Protein AF-K1S2H1-F1 (afdb_monomer_lite)

Sequence (102 aa):
YACEPTVYFDVEYCDKVDTKMSAEDAETVKKMFEGKSAYFDSPSCGFSENASIRIGCNTYMPACDGDETVKHGFMYFSLSKSENNELRKIMKKYGADTRKAI

Structure (mmCIF, N/CA/C/O backbone):
data_AF-K1S2H1-F1
#
_entry.id   AF-K1S2H1-F1
#
loop_
_atom_site.group_PDB
_atom_site.id
_atom_site.type_symbol
_atom_site.label_atom_id
_atom_site.label_alt_id
_atom_site.label_comp_id
_atom_site.label_asym_id
_atom_site.label_entity_id
_atom_site.label_seq_id
_atom_site.pdbx_PDB_ins_code
_atom_site.Cartn_x
_atom_site.Cartn_y
_atom_site.Cartn_z
_atom_site.occupancy
_atom_site.B_iso_or_equiv
_atom_site.auth_seq_id
_atom_site.auth_comp_id
_atom_site.auth_asym_id
_atom_site.auth_atom_id
_atom_site.pdbx_PDB_model_num
ATOM 1 N N . TYR A 1 1 ? -15.763 -16.425 -8.201 1.00 39.25 1 TYR A N 1
ATOM 2 C CA . TYR A 1 1 ? -14.760 -16.073 -7.181 1.00 39.25 1 TYR A CA 1
ATOM 3 C C . TYR A 1 1 ? -14.846 -14.577 -6.952 1.00 39.25 1 TYR A C 1
ATOM 5 O O . TYR A 1 1 ? -14.522 -13.824 -7.859 1.00 39.25 1 TYR A O 1
ATOM 13 N N . ALA A 1 2 ? -15.404 -14.153 -5.818 1.00 34.19 2 ALA A N 1
ATOM 14 C CA . ALA A 1 2 ? -15.477 -12.739 -5.467 1.00 34.19 2 ALA A CA 1
ATOM 15 C C . ALA A 1 2 ? -14.073 -12.260 -5.069 1.00 34.19 2 ALA A C 1
ATOM 17 O O . ALA A 1 2 ? -13.440 -12.851 -4.198 1.00 34.19 2 ALA A O 1
ATOM 18 N N . CYS A 1 3 ? -13.568 -11.236 -5.754 1.00 41.03 3 CYS A N 1
ATOM 19 C CA . CYS A 1 3 ? -12.300 -10.581 -5.450 1.00 41.03 3 CYS A CA 1
ATOM 20 C C . CYS A 1 3 ? -12.466 -9.688 -4.212 1.00 41.03 3 CYS A C 1
ATOM 22 O O . CYS A 1 3 ? -12.578 -8.471 -4.336 1.00 41.03 3 CYS A O 1
ATOM 24 N N . GLU A 1 4 ? -12.528 -10.289 -3.024 1.00 40.94 4 GLU A N 1
ATOM 25 C CA . GLU A 1 4 ? -12.473 -9.529 -1.772 1.00 40.94 4 GLU A CA 1
ATOM 26 C C . GLU A 1 4 ? -11.083 -8.871 -1.625 1.00 40.94 4 GLU A C 1
ATOM 28 O O . GLU A 1 4 ? -10.066 -9.544 -1.833 1.00 40.94 4 GLU A O 1
ATOM 33 N N . PRO A 1 5 ? -10.996 -7.567 -1.290 1.00 42.59 5 PRO A N 1
ATOM 34 C CA . PRO A 1 5 ? -9.720 -6.916 -1.008 1.00 42.59 5 PRO A CA 1
ATOM 35 C C . PRO A 1 5 ? -9.096 -7.568 0.231 1.00 42.59 5 PRO A C 1
ATOM 37 O O . PRO A 1 5 ? -9.667 -7.542 1.319 1.00 42.59 5 PRO A O 1
ATOM 40 N N . THR A 1 6 ? -7.940 -8.199 0.050 1.00 45.25 6 THR A N 1
ATOM 41 C CA . THR A 1 6 ? -7.252 -8.976 1.087 1.00 45.25 6 THR A CA 1
ATOM 42 C C . THR A 1 6 ? -5.817 -8.492 1.141 1.00 45.25 6 THR A C 1
ATOM 44 O O . THR A 1 6 ? -5.141 -8.508 0.120 1.00 45.25 6 THR A O 1
ATOM 47 N N . VAL A 1 7 ? -5.354 -8.036 2.299 1.00 47.09 7 VAL A N 1
ATOM 48 C CA . VAL A 1 7 ? -3.996 -7.515 2.486 1.00 47.09 7 VAL A CA 1
ATOM 49 C C . VAL A 1 7 ? -3.110 -8.655 2.970 1.00 47.09 7 VAL A C 1
ATOM 51 O O . VAL A 1 7 ? -3.469 -9.321 3.934 1.00 47.09 7 VAL A O 1
ATOM 54 N N . TYR A 1 8 ? -1.980 -8.890 2.302 1.00 41.28 8 TYR A N 1
ATOM 55 C CA . TYR A 1 8 ? -1.041 -9.945 2.675 1.00 41.28 8 TYR A CA 1
ATOM 56 C C . TYR A 1 8 ? 0.285 -9.321 3.103 1.00 41.28 8 TYR A C 1
ATOM 58 O O . TYR A 1 8 ? 0.945 -8.651 2.309 1.00 41.28 8 TYR A O 1
ATOM 66 N N . PHE A 1 9 ? 0.677 -9.595 4.344 1.00 45.88 9 PHE A N 1
ATOM 67 C CA . PHE A 1 9 ? 1.997 -9.284 4.873 1.00 45.88 9 PHE A CA 1
ATOM 68 C C . PHE A 1 9 ? 2.651 -10.588 5.352 1.00 45.88 9 PHE A C 1
ATOM 70 O O . PHE A 1 9 ? 2.104 -11.282 6.207 1.00 45.88 9 PHE A O 1
ATOM 77 N N . ASP A 1 10 ? 3.804 -10.938 4.801 1.00 29.77 10 ASP A N 1
ATOM 78 C CA . ASP A 1 10 ? 4.775 -11.864 5.403 1.00 29.77 10 ASP A CA 1
ATOM 79 C C . ASP A 1 10 ? 6.004 -11.000 5.685 1.00 29.77 10 ASP A C 1
ATOM 81 O O . ASP A 1 10 ? 6.213 -10.093 4.933 1.00 29.77 10 ASP A O 1
ATOM 85 N N . VAL A 1 11 ? 6.796 -11.096 6.735 1.00 38.22 11 VAL A N 1
ATOM 86 C CA . VAL A 1 11 ? 8.085 -10.374 6.798 1.00 38.22 11 VAL A CA 1
ATOM 87 C C . VAL A 1 11 ? 8.912 -11.217 7.741 1.00 38.22 11 VAL A C 1
ATOM 89 O O . VAL A 1 11 ? 8.585 -11.312 8.922 1.00 38.22 11 VAL A O 1
ATOM 92 N N . GLU A 1 12 ? 9.992 -11.834 7.268 1.00 33.41 12 GLU A N 1
ATOM 93 C CA . GLU A 1 12 ? 11.022 -12.281 8.203 1.00 33.41 12 GLU A CA 1
ATOM 94 C C . GLU A 1 12 ? 11.554 -11.012 8.891 1.00 33.41 12 GLU A C 1
ATOM 96 O O . GLU A 1 12 ? 12.298 -10.258 8.272 1.00 33.41 12 GLU A O 1
ATOM 101 N N . TYR A 1 13 ? 11.074 -10.768 10.123 1.00 37.91 13 TYR A N 1
ATOM 102 C CA . TYR A 1 13 ? 11.166 -9.576 11.000 1.00 37.91 13 TYR A CA 1
ATOM 103 C C . TYR A 1 13 ? 9.937 -8.660 11.198 1.00 37.91 13 TYR A C 1
ATOM 105 O O . TYR A 1 13 ? 10.027 -7.691 11.954 1.00 37.91 13 TYR A O 1
ATOM 113 N N . CYS A 1 14 ? 8.757 -8.970 10.668 1.00 39.47 14 CYS A N 1
ATOM 114 C CA . CYS A 1 14 ? 7.507 -8.325 11.097 1.00 39.47 14 CYS A CA 1
ATOM 115 C C . CYS A 1 14 ? 6.365 -9.345 11.075 1.00 39.47 14 CYS A C 1
ATOM 117 O O . CYS A 1 14 ? 6.072 -9.952 10.049 1.00 39.47 14 CYS A O 1
ATOM 119 N N . ASP A 1 15 ? 5.753 -9.545 12.241 1.00 37.97 15 ASP A N 1
ATOM 120 C CA . ASP A 1 15 ? 4.690 -10.518 12.483 1.00 37.97 15 ASP A CA 1
ATOM 121 C C . ASP A 1 15 ? 3.596 -10.462 11.404 1.00 37.97 15 ASP A C 1
ATOM 123 O O . ASP A 1 15 ? 3.093 -9.389 11.068 1.00 37.97 15 ASP A O 1
ATOM 127 N N . LYS A 1 16 ? 3.213 -11.627 10.865 1.00 42.78 16 LYS A N 1
ATOM 128 C CA . LYS A 1 16 ? 2.120 -11.762 9.893 1.00 42.78 16 LYS A CA 1
ATOM 129 C C . LYS A 1 16 ? 0.847 -11.119 10.431 1.00 42.78 16 LYS A C 1
ATOM 131 O O . LYS A 1 16 ? 0.261 -11.618 11.390 1.00 42.78 16 LYS A O 1
ATOM 136 N N . VAL A 1 17 ? 0.370 -10.077 9.758 1.00 47.69 17 VAL A N 1
ATOM 137 C CA . VAL A 1 17 ? -0.964 -9.529 10.000 1.00 47.69 17 VAL A CA 1
ATOM 138 C C . VAL A 1 17 ? -1.841 -9.846 8.794 1.00 47.69 17 VAL A C 1
ATOM 140 O O . VAL A 1 17 ? -2.020 -9.031 7.897 1.00 47.69 17 VAL A O 1
ATOM 143 N N . ASP A 1 18 ? -2.394 -11.059 8.764 1.00 53.50 18 ASP A N 1
ATOM 144 C CA . ASP A 1 18 ? -3.479 -11.410 7.839 1.00 53.50 18 ASP A CA 1
ATOM 145 C C . ASP A 1 18 ? -4.774 -10.778 8.367 1.00 53.50 18 ASP A C 1
ATOM 147 O O . ASP A 1 18 ? -5.555 -11.392 9.096 1.00 53.50 18 ASP A O 1
ATOM 151 N N . THR A 1 19 ? -4.932 -9.475 8.126 1.00 62.00 19 THR A N 1
ATOM 152 C CA . THR A 1 19 ? -6.114 -8.727 8.556 1.00 62.00 19 THR A CA 1
ATOM 153 C C . THR A 1 19 ? -6.876 -8.212 7.353 1.00 62.00 19 THR A C 1
ATOM 155 O O . THR A 1 19 ? -6.351 -7.496 6.499 1.00 62.00 19 THR A O 1
ATOM 158 N N . LYS A 1 20 ? -8.170 -8.540 7.322 1.00 67.50 20 LYS A N 1
ATOM 159 C CA . LYS A 1 20 ? -9.099 -7.981 6.345 1.00 67.50 20 LYS A CA 1
ATOM 160 C C . LYS A 1 20 ? -9.205 -6.469 6.541 1.00 67.50 20 LYS A C 1
ATOM 162 O O . LYS A 1 20 ? -9.592 -5.989 7.608 1.00 67.50 20 LYS A O 1
ATOM 167 N N . MET A 1 21 ? -8.876 -5.728 5.486 1.00 72.25 21 MET A N 1
ATOM 168 C CA . MET A 1 21 ? -9.097 -4.289 5.431 1.00 72.25 21 MET A CA 1
ATOM 169 C C . MET A 1 21 ? -10.602 -4.002 5.379 1.00 72.25 21 MET A C 1
ATOM 171 O O . MET A 1 21 ? -11.370 -4.777 4.805 1.00 72.25 21 MET A O 1
ATOM 175 N N . SER A 1 22 ? -11.036 -2.892 5.973 1.00 79.50 22 SER A N 1
ATOM 176 C CA . SER A 1 22 ? -12.417 -2.434 5.831 1.00 79.50 22 SER A CA 1
ATOM 177 C C . SER A 1 22 ? -12.692 -2.032 4.377 1.00 79.50 22 SER A C 1
ATOM 179 O O . SER A 1 22 ? -11.778 -1.632 3.652 1.00 79.50 22 SER A O 1
ATOM 181 N N . ALA A 1 23 ? -13.951 -2.125 3.940 1.00 74.50 23 ALA A N 1
ATOM 182 C CA . ALA A 1 23 ? -14.330 -1.718 2.586 1.00 74.50 23 ALA A CA 1
ATOM 183 C C . ALA A 1 23 ? -14.043 -0.225 2.331 1.00 74.50 23 ALA A C 1
ATOM 185 O O . ALA A 1 23 ? -13.601 0.131 1.243 1.00 74.50 23 ALA A O 1
ATOM 186 N N . GLU A 1 24 ? -14.227 0.622 3.348 1.00 80.31 24 GLU A N 1
ATOM 187 C CA . GLU A 1 24 ? -13.960 2.066 3.288 1.00 80.31 24 GLU A CA 1
ATOM 188 C C . GLU A 1 24 ? -12.469 2.368 3.085 1.00 80.31 24 GLU A C 1
ATOM 190 O O . GLU A 1 24 ? -12.097 3.129 2.188 1.00 80.31 24 GLU A O 1
ATOM 195 N N . ASP A 1 25 ? -11.597 1.731 3.874 1.00 83.50 25 ASP A N 1
ATOM 196 C CA . ASP A 1 25 ? -10.148 1.902 3.741 1.00 83.50 25 ASP A CA 1
ATOM 197 C C . ASP A 1 25 ? -9.662 1.342 2.391 1.00 83.50 25 ASP A C 1
ATOM 199 O O . ASP A 1 25 ? -8.846 1.970 1.715 1.00 83.50 25 ASP A O 1
ATOM 203 N N . ALA A 1 26 ? -10.213 0.208 1.940 1.00 79.50 26 ALA A N 1
ATOM 204 C CA . ALA A 1 26 ? -9.855 -0.396 0.657 1.00 79.50 26 ALA A CA 1
ATOM 205 C C . ALA A 1 26 ? -10.264 0.485 -0.532 1.00 79.50 26 ALA A C 1
ATOM 207 O O . ALA A 1 26 ? -9.494 0.631 -1.483 1.00 79.50 26 ALA A O 1
ATOM 208 N N . GLU A 1 27 ? -11.448 1.098 -0.481 1.00 81.25 27 GLU A N 1
ATOM 209 C CA . GLU A 1 27 ? -11.898 2.048 -1.499 1.00 81.25 27 GLU A CA 1
ATOM 210 C C . GLU A 1 27 ? -11.029 3.312 -1.507 1.00 81.25 27 GLU A C 1
ATOM 212 O O . GLU A 1 27 ? -10.683 3.821 -2.575 1.00 81.25 27 GLU A O 1
ATOM 217 N N . THR A 1 28 ? -10.619 3.782 -0.329 1.00 86.44 28 THR A N 1
ATOM 218 C CA . THR A 1 28 ? -9.725 4.938 -0.186 1.00 86.44 28 THR A CA 1
ATOM 219 C C . THR A 1 28 ? -8.362 4.651 -0.817 1.00 86.44 28 THR A C 1
ATOM 221 O O . THR A 1 28 ? -7.912 5.410 -1.674 1.00 86.44 28 THR A O 1
ATOM 224 N N . VAL A 1 29 ? -7.733 3.518 -0.486 1.00 85.62 29 VAL A N 1
ATOM 225 C CA . VAL A 1 29 ? -6.447 3.115 -1.083 1.00 85.62 29 VAL A CA 1
ATOM 226 C C . VAL A 1 29 ? -6.578 2.899 -2.594 1.00 85.62 29 VAL A C 1
ATOM 228 O O . VAL A 1 29 ? -5.723 3.344 -3.358 1.00 85.62 29 VAL A O 1
ATOM 231 N N . LYS A 1 30 ? -7.675 2.286 -3.056 1.00 85.12 30 LYS A N 1
ATOM 232 C CA . LYS A 1 30 ? -7.952 2.108 -4.488 1.00 85.12 30 LYS A CA 1
ATOM 233 C C . LYS A 1 30 ? -7.985 3.448 -5.226 1.00 85.12 30 LYS A C 1
ATOM 235 O O . LYS A 1 30 ? -7.323 3.579 -6.251 1.00 85.12 30 LYS A O 1
ATOM 240 N N . LYS A 1 31 ? -8.680 4.452 -4.682 1.00 87.75 31 LYS A N 1
ATOM 241 C CA . LYS A 1 31 ? -8.738 5.808 -5.256 1.00 87.75 31 LYS A CA 1
ATOM 242 C C . LYS A 1 31 ? -7.373 6.495 -5.288 1.00 87.75 31 LYS A C 1
ATOM 244 O O . LYS A 1 31 ? -7.090 7.193 -6.253 1.00 87.75 31 LYS A O 1
ATOM 249 N N . MET A 1 32 ? -6.519 6.279 -4.281 1.00 88.00 32 MET A N 1
ATOM 250 C CA . MET A 1 32 ? -5.149 6.814 -4.293 1.00 88.00 32 MET A CA 1
ATOM 251 C C . MET A 1 32 ? -4.293 6.207 -5.411 1.00 88.00 32 MET A C 1
ATOM 253 O O . MET A 1 32 ? -3.364 6.852 -5.890 1.00 88.00 32 MET A O 1
ATOM 257 N N . PHE A 1 33 ? -4.552 4.957 -5.799 1.00 86.06 33 PHE A N 1
ATOM 258 C CA . PHE A 1 33 ? -3.761 4.257 -6.818 1.00 86.06 33 PHE A CA 1
ATOM 259 C C . PHE A 1 33 ? -4.322 4.455 -8.231 1.00 86.06 33 PHE A C 1
ATOM 261 O O . PHE A 1 33 ? -3.580 4.387 -9.212 1.00 86.06 33 PHE A O 1
ATOM 268 N N . GLU A 1 34 ? -5.623 4.716 -8.355 1.00 83.19 34 GLU A N 1
ATOM 269 C CA . GLU A 1 34 ? -6.275 4.979 -9.634 1.00 83.19 34 GLU A CA 1
ATOM 270 C C . GLU A 1 34 ? -5.790 6.295 -10.263 1.00 83.19 34 GLU A C 1
ATOM 272 O O . GLU A 1 34 ? -5.642 7.325 -9.609 1.00 83.19 34 GLU A O 1
ATOM 277 N N . GLY A 1 35 ? -5.528 6.262 -11.572 1.00 81.19 35 GLY A N 1
ATOM 278 C CA . GLY A 1 35 ? -5.094 7.439 -12.331 1.00 81.19 35 GLY A CA 1
ATOM 279 C C . GLY A 1 35 ? -3.631 7.845 -12.127 1.00 81.19 35 GLY A C 1
ATOM 280 O O . GLY A 1 35 ? -3.211 8.861 -12.681 1.00 81.19 35 GLY A O 1
ATOM 281 N N . LYS A 1 36 ? -2.835 7.071 -11.377 1.00 86.88 36 LYS A N 1
ATOM 282 C CA . LYS A 1 36 ? -1.391 7.301 -11.273 1.00 86.88 36 LYS A CA 1
ATOM 283 C C . LYS A 1 36 ? -0.677 6.871 -12.551 1.00 86.88 36 LYS A C 1
ATOM 285 O O . LYS A 1 36 ? -0.912 5.786 -13.081 1.00 86.88 36 LYS A O 1
ATOM 290 N N . SER A 1 37 ? 0.220 7.728 -13.029 1.00 84.44 37 SER A N 1
ATOM 291 C CA . SER A 1 37 ? 1.090 7.411 -14.157 1.00 84.44 37 SER A CA 1
ATOM 292 C C . SER A 1 37 ? 2.138 6.400 -13.716 1.00 84.44 37 SER A C 1
ATOM 294 O O . SER A 1 37 ? 3.029 6.719 -12.929 1.00 84.44 37 SER A O 1
ATOM 296 N N . ALA A 1 38 ? 2.015 5.180 -14.226 1.00 85.38 38 ALA A N 1
ATOM 297 C CA . ALA A 1 38 ? 3.004 4.143 -14.018 1.00 85.38 38 ALA A CA 1
ATOM 298 C C . ALA A 1 38 ? 4.259 4.411 -14.866 1.00 85.38 38 ALA A C 1
ATOM 300 O O . ALA A 1 38 ? 4.164 4.847 -16.015 1.00 85.38 38 ALA A O 1
ATOM 301 N N . TYR A 1 39 ? 5.426 4.123 -14.306 1.00 83.19 39 TYR A N 1
ATOM 302 C CA . TYR A 1 39 ? 6.722 4.204 -14.965 1.00 83.19 39 TYR A CA 1
ATOM 303 C C . TYR A 1 39 ? 7.530 2.924 -14.731 1.00 83.19 39 TYR A C 1
ATOM 305 O O . TYR A 1 39 ? 7.271 2.155 -13.802 1.00 83.19 39 TYR A O 1
ATOM 313 N N . PHE A 1 40 ? 8.497 2.678 -15.612 1.00 82.75 40 PHE A N 1
ATOM 314 C CA . PHE A 1 40 ? 9.469 1.603 -15.442 1.00 82.75 40 PHE A CA 1
ATOM 315 C C . PHE A 1 40 ? 10.694 2.154 -14.733 1.00 82.75 40 PHE A C 1
ATOM 317 O O . PHE A 1 40 ? 11.239 3.180 -15.136 1.00 82.75 40 PHE A O 1
ATOM 324 N N . ASP A 1 41 ? 11.118 1.454 -13.694 1.00 74.38 41 ASP A N 1
ATOM 325 C CA . ASP A 1 41 ? 12.303 1.780 -12.917 1.00 74.38 41 ASP A CA 1
ATOM 326 C C . ASP A 1 41 ? 12.948 0.479 -12.430 1.00 74.38 41 ASP A C 1
ATOM 328 O O . ASP A 1 41 ? 12.354 -0.597 -12.531 1.00 74.38 41 ASP A O 1
ATOM 332 N N . SER A 1 42 ? 14.175 0.562 -11.933 1.00 67.31 42 SER A N 1
ATOM 333 C CA . SER A 1 42 ? 14.893 -0.574 -11.356 1.00 67.31 42 SER A CA 1
ATOM 334 C C . SER A 1 42 ? 15.553 -0.185 -10.024 1.00 67.31 42 SER A C 1
ATOM 336 O O . SER A 1 42 ? 16.778 -0.255 -9.890 1.00 67.31 42 SER A O 1
ATOM 338 N N . PRO A 1 43 ? 14.767 0.274 -9.028 1.00 66.50 43 PRO A N 1
ATOM 339 C CA . PRO A 1 43 ? 15.294 0.644 -7.722 1.00 66.50 43 PRO A CA 1
ATOM 340 C C . PRO A 1 43 ? 15.902 -0.576 -7.022 1.00 66.50 43 PRO A C 1
ATOM 342 O O . PRO A 1 43 ? 15.338 -1.673 -7.026 1.00 66.50 43 PRO A O 1
ATOM 345 N N . SER A 1 44 ? 17.071 -0.374 -6.413 1.00 55.16 44 SER A N 1
ATOM 346 C CA . SER A 1 44 ? 17.931 -1.442 -5.889 1.00 55.16 44 SER A CA 1
ATOM 347 C C . SER A 1 44 ? 17.411 -2.123 -4.619 1.00 55.16 44 SER A C 1
ATOM 349 O O . SER A 1 44 ? 17.862 -3.219 -4.293 1.00 55.16 44 SER A O 1
ATOM 351 N N . CYS A 1 45 ? 16.502 -1.490 -3.876 1.00 60.31 45 CYS A N 1
ATOM 352 C CA . CYS A 1 45 ? 15.979 -1.981 -2.600 1.00 60.31 45 CYS A CA 1
ATOM 353 C C . CYS A 1 45 ? 14.784 -1.125 -2.142 1.00 60.31 45 CYS A C 1
ATOM 355 O O . CYS A 1 45 ? 14.600 -0.016 -2.632 1.00 60.31 45 CYS A O 1
ATOM 357 N N . GLY A 1 46 ? 13.964 -1.645 -1.220 1.00 68.69 46 GLY A N 1
ATOM 358 C CA . GLY A 1 46 ? 12.885 -0.879 -0.572 1.00 68.69 46 GLY A CA 1
ATOM 359 C C . GLY A 1 46 ? 11.468 -1.407 -0.797 1.00 68.69 46 GLY A C 1
ATOM 360 O O . GLY A 1 46 ? 10.547 -0.925 -0.152 1.00 68.69 46 GLY A O 1
ATOM 361 N N . PHE A 1 47 ? 11.279 -2.425 -1.640 1.00 75.50 47 PHE A N 1
ATOM 362 C CA . PHE A 1 47 ? 9.972 -3.047 -1.876 1.00 75.50 47 PHE A CA 1
ATOM 363 C C . PHE A 1 47 ? 9.974 -4.496 -1.429 1.00 75.50 47 PHE A C 1
ATOM 365 O O . PHE A 1 47 ? 10.921 -5.234 -1.697 1.00 75.50 47 PHE A O 1
ATOM 372 N N . SER A 1 48 ? 8.886 -4.905 -0.790 1.00 70.62 48 SER A N 1
ATOM 373 C CA . SER A 1 48 ? 8.729 -6.252 -0.267 1.00 70.62 48 SER A CA 1
ATOM 374 C C . SER A 1 48 ? 7.294 -6.708 -0.521 1.00 70.62 48 SER A C 1
ATOM 376 O O . SER A 1 48 ? 6.362 -5.975 -0.193 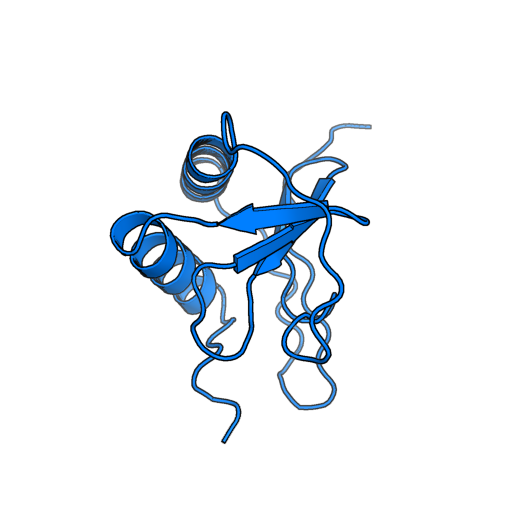1.00 70.62 48 SER A O 1
ATOM 378 N N . GLU A 1 49 ? 7.085 -7.907 -1.082 1.00 66.31 49 GLU A N 1
ATOM 379 C CA . GLU A 1 49 ? 5.728 -8.511 -1.198 1.00 66.31 49 GLU A CA 1
ATOM 380 C C . GLU A 1 49 ? 5.051 -8.653 0.172 1.00 66.31 49 GLU A C 1
ATOM 382 O O . GLU A 1 49 ? 3.844 -8.597 0.368 1.00 66.31 49 GLU A O 1
ATOM 387 N N . ASN A 1 50 ? 5.941 -8.757 1.123 1.00 64.88 50 ASN A N 1
ATOM 388 C CA . ASN A 1 50 ? 5.844 -8.778 2.542 1.00 64.88 50 ASN A CA 1
ATOM 389 C C . ASN A 1 50 ? 5.256 -7.509 3.189 1.00 64.88 50 ASN A C 1
ATOM 391 O O . ASN A 1 50 ? 4.651 -7.566 4.253 1.00 64.88 50 ASN A O 1
ATOM 395 N N . ALA A 1 51 ? 5.380 -6.365 2.521 1.00 69.38 51 ALA A N 1
ATOM 396 C CA . ALA A 1 51 ? 4.785 -5.088 2.898 1.00 69.38 51 ALA A CA 1
ATOM 397 C C . ALA A 1 51 ? 3.750 -4.669 1.841 1.00 69.38 51 ALA A C 1
ATOM 399 O O . ALA A 1 51 ? 3.737 -3.517 1.415 1.00 69.38 51 ALA A O 1
ATOM 400 N N . SER A 1 52 ? 2.925 -5.607 1.356 1.00 75.44 52 SER A N 1
ATOM 401 C CA . SER A 1 52 ? 2.021 -5.360 0.230 1.00 75.44 52 SER A CA 1
ATOM 402 C C . SER A 1 52 ? 0.557 -5.186 0.618 1.00 75.44 52 SER A C 1
ATOM 404 O O . SER A 1 52 ? 0.056 -5.674 1.625 1.00 75.44 52 SER A O 1
ATOM 406 N N . ILE A 1 53 ? -0.155 -4.474 -0.244 1.00 79.62 53 ILE A N 1
ATOM 407 C CA . ILE A 1 53 ? -1.593 -4.289 -0.209 1.00 79.62 53 ILE A CA 1
ATOM 408 C C . ILE A 1 53 ? -2.154 -4.970 -1.440 1.00 79.62 53 ILE A C 1
ATOM 410 O O . ILE A 1 53 ? -1.745 -4.667 -2.561 1.00 79.62 53 ILE A O 1
ATOM 414 N N . ARG A 1 54 ? -3.124 -5.863 -1.252 1.00 75.00 54 ARG A N 1
ATOM 415 C CA . ARG A 1 54 ? -3.801 -6.507 -2.370 1.00 75.00 54 ARG A CA 1
ATOM 416 C C . ARG A 1 54 ? -5.267 -6.098 -2.440 1.00 75.00 54 ARG A C 1
ATOM 418 O O . ARG A 1 54 ? -6.059 -6.271 -1.516 1.00 75.00 54 ARG A O 1
ATOM 425 N N . ILE A 1 55 ? -5.614 -5.511 -3.579 1.00 73.12 55 ILE A N 1
ATOM 426 C CA . ILE A 1 55 ? -6.954 -5.019 -3.893 1.00 73.12 55 ILE A CA 1
ATOM 427 C C . ILE A 1 55 ? -7.422 -5.814 -5.107 1.00 73.12 55 ILE A C 1
ATOM 429 O O . ILE A 1 55 ? -6.928 -5.645 -6.223 1.00 73.12 55 ILE A O 1
ATOM 433 N N . GLY A 1 56 ? -8.337 -6.752 -4.869 1.00 72.25 56 GLY A N 1
ATOM 434 C CA . GLY A 1 56 ? -8.737 -7.750 -5.856 1.00 72.25 56 GLY A CA 1
ATOM 435 C C . GLY A 1 56 ? -7.569 -8.631 -6.319 1.00 72.25 56 GLY A C 1
ATOM 436 O O . GLY A 1 56 ? -6.941 -9.325 -5.516 1.00 72.25 56 GLY A O 1
ATOM 437 N N . CYS A 1 57 ? -7.285 -8.633 -7.624 1.00 71.81 57 CYS A N 1
ATOM 438 C CA . CYS A 1 57 ? -6.182 -9.406 -8.215 1.00 71.81 57 CYS A CA 1
ATOM 439 C C . CYS A 1 57 ? -4.856 -8.637 -8.292 1.00 71.81 57 CYS A C 1
ATOM 441 O O . CYS A 1 57 ? -3.862 -9.201 -8.740 1.00 71.81 57 CYS A O 1
ATOM 443 N N . ASN A 1 58 ? -4.836 -7.375 -7.863 1.00 75.31 58 ASN A N 1
ATOM 444 C CA . ASN A 1 58 ? -3.662 -6.522 -7.964 1.00 75.31 58 ASN A CA 1
ATOM 445 C C . ASN A 1 58 ? -2.922 -6.470 -6.630 1.00 75.31 58 ASN A C 1
ATOM 447 O O . ASN A 1 58 ? -3.539 -6.227 -5.593 1.00 75.31 58 ASN A O 1
ATOM 451 N N . THR A 1 59 ? -1.603 -6.641 -6.683 1.00 81.00 59 THR A N 1
ATOM 452 C CA . THR A 1 59 ? -0.700 -6.473 -5.540 1.00 81.00 59 THR A CA 1
ATOM 453 C C . THR A 1 59 ? 0.086 -5.177 -5.703 1.00 81.00 59 THR A C 1
ATOM 455 O O . THR A 1 59 ? 0.682 -4.937 -6.755 1.00 81.00 59 THR A O 1
ATOM 458 N N . TYR A 1 60 ? 0.081 -4.357 -4.661 1.00 85.06 60 TYR A N 1
ATOM 459 C CA . TYR A 1 60 ? 0.761 -3.070 -4.575 1.00 85.06 60 TYR A CA 1
ATOM 460 C C . TYR A 1 60 ? 1.750 -3.121 -3.418 1.00 85.06 60 TYR A C 1
ATOM 462 O O . TYR A 1 60 ? 1.384 -3.520 -2.320 1.00 85.06 60 TYR A O 1
ATOM 470 N N . MET A 1 61 ? 2.994 -2.728 -3.640 1.00 85.88 61 MET A N 1
ATOM 471 C CA . MET A 1 61 ? 4.071 -2.794 -2.654 1.00 85.88 61 MET A CA 1
ATOM 472 C C . MET A 1 61 ? 4.584 -1.373 -2.423 1.00 85.88 61 MET A C 1
ATOM 474 O O . MET A 1 61 ? 5.364 -0.880 -3.236 1.00 85.88 61 MET A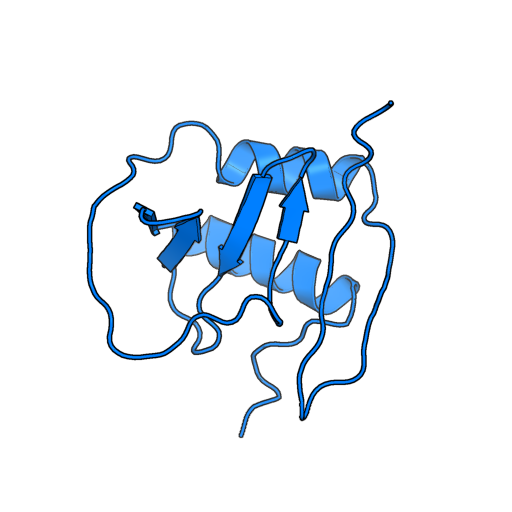 O 1
ATOM 478 N N . PRO A 1 62 ? 4.112 -0.667 -1.386 1.00 85.62 62 PRO A N 1
ATOM 479 C CA . PRO A 1 62 ? 4.675 0.618 -0.988 1.00 85.62 62 PRO A CA 1
ATOM 480 C C . PRO A 1 62 ? 6.131 0.477 -0.539 1.00 85.62 62 PRO A C 1
ATOM 482 O O . PRO A 1 62 ? 6.528 -0.567 -0.020 1.00 85.62 62 PRO A O 1
ATOM 485 N N . ALA A 1 63 ? 6.919 1.534 -0.716 1.00 82.69 63 ALA A N 1
ATOM 486 C CA . ALA A 1 63 ? 8.300 1.556 -0.261 1.00 82.69 63 ALA A CA 1
ATOM 487 C C . ALA A 1 63 ? 8.391 1.503 1.279 1.00 82.69 63 ALA A C 1
ATOM 489 O O . ALA A 1 63 ? 7.764 2.292 2.005 1.00 82.69 63 ALA A O 1
ATOM 490 N N . CYS A 1 64 ? 9.189 0.565 1.791 1.00 76.62 64 CYS A N 1
ATOM 491 C CA . CYS A 1 64 ? 9.379 0.329 3.221 1.00 76.62 64 CYS A 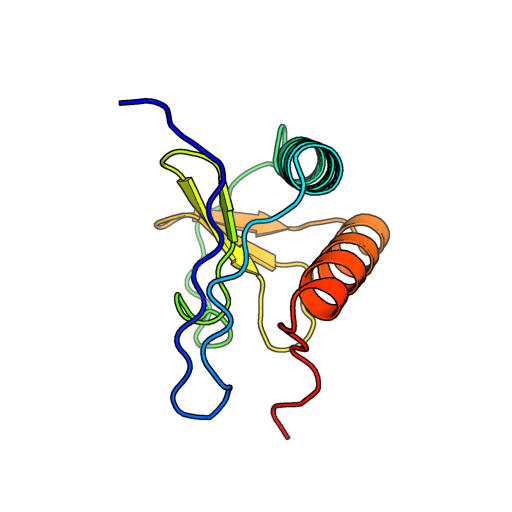CA 1
ATOM 492 C C . CYS A 1 64 ? 10.092 1.495 3.922 1.00 76.62 64 CYS A C 1
ATOM 494 O O . CYS A 1 64 ? 9.817 1.772 5.086 1.00 76.62 64 CYS A O 1
ATOM 496 N N . ASP A 1 65 ? 10.981 2.192 3.220 1.00 74.25 65 ASP A N 1
ATOM 497 C CA . ASP A 1 65 ? 11.861 3.240 3.754 1.00 74.25 65 ASP A CA 1
ATOM 498 C C . ASP A 1 65 ? 11.168 4.581 4.045 1.00 74.25 65 ASP A C 1
ATOM 500 O O . ASP A 1 65 ? 11.743 5.440 4.711 1.00 74.25 65 ASP A O 1
ATOM 504 N N . GLY A 1 66 ? 9.927 4.770 3.599 1.00 73.25 66 GLY A N 1
ATOM 505 C CA . GLY A 1 66 ? 9.241 6.056 3.750 1.00 73.25 66 GLY A CA 1
ATOM 506 C C . GLY A 1 66 ? 8.866 6.714 2.433 1.00 73.25 66 GLY A C 1
ATOM 507 O O . GLY A 1 66 ? 7.995 7.589 2.448 1.00 73.25 66 GLY A O 1
ATOM 508 N N . ASP A 1 67 ? 9.459 6.268 1.326 1.00 83.75 67 ASP A N 1
ATOM 509 C CA . ASP A 1 67 ? 9.292 6.902 0.028 1.00 83.75 67 ASP A CA 1
ATOM 510 C C . ASP A 1 67 ? 7.830 6.868 -0.451 1.00 83.75 67 ASP A C 1
ATOM 512 O O . ASP A 1 67 ? 6.992 6.080 0.015 1.00 83.75 67 ASP A O 1
ATOM 516 N N . GLU A 1 68 ? 7.505 7.791 -1.349 1.00 89.06 68 GLU A N 1
ATOM 517 C CA . GLU A 1 68 ? 6.194 7.902 -1.976 1.00 89.06 68 GLU A CA 1
ATOM 518 C C . GLU A 1 68 ? 5.981 6.880 -3.104 1.00 89.06 68 GLU A C 1
ATOM 520 O O . GLU A 1 68 ? 4.896 6.816 -3.687 1.00 89.06 68 GLU A O 1
ATOM 525 N N . THR A 1 69 ? 6.997 6.080 -3.421 1.00 88.56 69 THR A N 1
ATOM 526 C CA . THR A 1 69 ? 6.944 5.093 -4.495 1.00 88.56 69 THR A CA 1
ATOM 527 C C . THR A 1 69 ? 6.178 3.837 -4.080 1.00 88.56 69 THR A C 1
ATOM 529 O O . THR A 1 69 ? 6.331 3.299 -2.982 1.00 88.56 69 THR A O 1
ATOM 532 N N . VAL A 1 70 ? 5.366 3.326 -5.003 1.00 88.12 70 VAL A N 1
ATOM 533 C CA . VAL A 1 70 ? 4.644 2.061 -4.891 1.00 88.12 70 VAL A CA 1
ATOM 534 C C . VAL A 1 70 ? 4.935 1.217 -6.126 1.00 88.12 70 VAL A C 1
ATOM 536 O O . VAL A 1 70 ? 4.770 1.665 -7.261 1.00 88.12 70 VAL A O 1
ATOM 539 N N . LYS A 1 71 ? 5.344 -0.030 -5.909 1.00 87.75 71 LYS A N 1
ATOM 540 C CA . LYS A 1 71 ? 5.563 -1.024 -6.959 1.00 87.75 71 LYS A CA 1
ATOM 541 C C . LYS A 1 71 ? 4.286 -1.824 -7.219 1.00 87.75 71 LYS A C 1
ATOM 543 O O . LYS A 1 71 ? 3.623 -2.281 -6.291 1.00 87.75 71 LYS A O 1
ATOM 548 N N . HIS A 1 72 ? 3.964 -2.044 -8.485 1.00 86.44 72 HIS A N 1
ATOM 549 C CA . HIS A 1 72 ? 2.872 -2.895 -8.943 1.00 86.44 72 HIS A CA 1
ATOM 550 C C . HIS A 1 72 ? 3.353 -3.748 -10.126 1.00 86.44 72 HIS A C 1
ATOM 552 O O . HIS A 1 72 ? 3.537 -3.258 -11.242 1.00 86.44 72 HIS A O 1
ATOM 558 N N . GLY A 1 73 ? 3.604 -5.037 -9.879 1.00 82.75 73 GLY A N 1
ATOM 559 C CA . GLY A 1 73 ? 4.241 -5.915 -10.864 1.00 82.75 73 GLY A CA 1
ATOM 560 C C . GLY A 1 73 ? 5.653 -5.433 -11.223 1.00 82.75 73 GLY A C 1
ATOM 561 O O . GLY A 1 73 ? 6.513 -5.335 -10.349 1.00 82.75 73 GLY A O 1
ATOM 562 N N . PHE A 1 74 ? 5.882 -5.129 -12.504 1.00 82.00 74 PHE A N 1
ATOM 563 C CA . PHE A 1 74 ? 7.140 -4.562 -13.025 1.00 82.00 74 PHE A CA 1
ATOM 564 C C . PHE A 1 74 ? 7.123 -3.032 -13.145 1.00 82.00 74 PHE A C 1
ATOM 566 O O . PHE A 1 74 ? 8.077 -2.443 -13.647 1.00 82.00 74 PHE A O 1
ATOM 573 N N . MET A 1 75 ? 6.025 -2.400 -12.739 1.00 87.94 75 MET A N 1
ATOM 574 C CA . MET A 1 75 ? 5.832 -0.961 -12.838 1.00 87.94 75 MET A CA 1
ATOM 575 C C . MET A 1 75 ? 5.872 -0.311 -11.461 1.00 87.94 75 MET A C 1
ATOM 577 O O . MET A 1 75 ? 5.621 -0.948 -10.437 1.00 87.94 75 MET A O 1
ATOM 581 N N . TYR A 1 76 ? 6.151 0.982 -11.464 1.00 89.50 76 TYR A N 1
ATOM 582 C CA . TYR A 1 76 ? 6.230 1.833 -10.290 1.00 89.50 76 TYR A CA 1
ATOM 583 C C . TYR A 1 76 ? 5.335 3.041 -10.504 1.00 89.50 76 TYR A C 1
ATOM 585 O O . TYR A 1 76 ? 5.105 3.461 -11.635 1.00 89.50 76 TYR A O 1
ATOM 593 N N . PHE A 1 77 ? 4.811 3.602 -9.431 1.00 90.88 77 PHE A N 1
ATOM 594 C CA . PHE A 1 77 ? 4.148 4.894 -9.467 1.00 90.88 77 PHE A CA 1
ATOM 595 C C . PHE A 1 77 ? 4.405 5.626 -8.162 1.00 90.88 77 PHE A C 1
ATOM 597 O O . PHE A 1 77 ? 4.645 5.007 -7.127 1.00 90.88 77 PHE A O 1
ATOM 604 N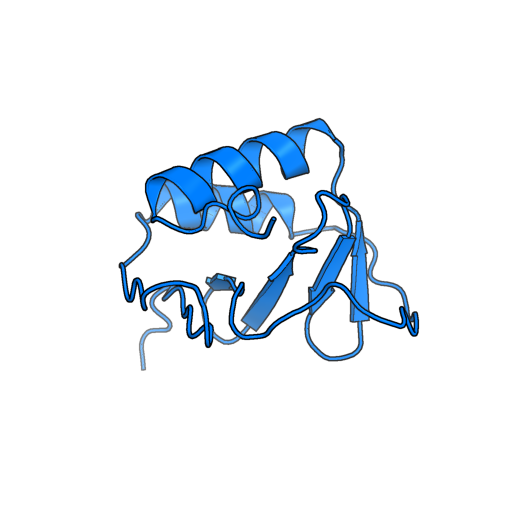 N . SER A 1 78 ? 4.330 6.949 -8.208 1.00 90.06 78 SER A N 1
ATOM 605 C CA . SER A 1 78 ? 4.524 7.781 -7.027 1.00 90.06 78 SER A CA 1
ATOM 606 C C . SER A 1 78 ? 3.187 8.305 -6.527 1.00 90.06 78 SER A C 1
ATOM 608 O O . SER A 1 78 ? 2.322 8.738 -7.297 1.00 90.06 78 SER A O 1
ATOM 610 N N . LEU A 1 79 ? 3.027 8.284 -5.215 1.00 88.75 79 LEU A N 1
ATOM 611 C CA . LEU A 1 79 ? 1.964 8.976 -4.511 1.00 88.75 79 LEU A CA 1
ATOM 612 C C . LEU A 1 79 ? 2.375 10.426 -4.244 1.00 88.75 79 LEU A C 1
ATOM 614 O O . LEU A 1 79 ? 3.550 10.782 -4.231 1.00 88.75 79 LEU A O 1
ATOM 618 N N . SER A 1 80 ? 1.404 11.295 -3.993 1.00 90.31 80 SER A N 1
ATOM 619 C CA . SER A 1 80 ? 1.706 12.565 -3.340 1.00 90.31 80 SER A CA 1
ATOM 620 C C . SER A 1 80 ? 2.086 12.322 -1.877 1.00 90.31 80 SER A C 1
ATOM 622 O O . SER A 1 80 ? 1.684 11.330 -1.264 1.00 90.31 80 SER A O 1
ATOM 624 N N . LYS A 1 81 ? 2.781 13.283 -1.260 1.00 87.56 81 LYS A N 1
ATOM 625 C CA . LYS A 1 81 ? 3.100 13.232 0.178 1.00 87.56 81 LYS A CA 1
ATOM 626 C C . LYS A 1 81 ? 1.861 13.041 1.055 1.00 87.56 81 LYS A C 1
ATOM 628 O O . LYS A 1 81 ? 1.924 12.354 2.069 1.00 87.56 81 LYS A O 1
ATOM 633 N N . SER A 1 82 ? 0.736 13.658 0.684 1.00 88.56 82 SER A N 1
ATOM 634 C CA . SER A 1 82 ? -0.524 13.524 1.425 1.00 88.56 82 SER A CA 1
ATOM 635 C C . SER A 1 82 ? -1.062 12.097 1.354 1.00 88.56 82 SER A C 1
ATOM 637 O O . SER A 1 82 ? -1.363 11.511 2.390 1.00 88.56 82 SER A O 1
ATOM 639 N N . GLU A 1 83 ? -1.118 11.528 0.150 1.00 90.56 83 GLU A N 1
ATOM 640 C CA . GLU A 1 83 ? -1.590 10.157 -0.078 1.00 90.56 83 GLU A CA 1
ATOM 641 C C . GLU A 1 83 ? -0.672 9.133 0.593 1.00 90.56 83 GLU A C 1
ATOM 643 O O . GLU A 1 83 ? -1.159 8.236 1.268 1.00 90.56 83 GLU A O 1
ATOM 648 N N . ASN A 1 84 ? 0.653 9.295 0.502 1.00 88.50 84 ASN A N 1
ATOM 649 C CA . ASN A 1 84 ? 1.605 8.414 1.186 1.00 88.50 84 ASN A CA 1
ATOM 650 C C . ASN A 1 84 ? 1.418 8.459 2.715 1.00 88.50 84 ASN A C 1
ATOM 652 O O . ASN A 1 84 ? 1.407 7.428 3.387 1.00 88.50 84 ASN A O 1
ATOM 656 N N . ASN A 1 85 ? 1.201 9.647 3.287 1.00 89.00 85 ASN A N 1
ATOM 657 C CA . ASN A 1 85 ? 0.923 9.784 4.717 1.00 89.00 85 ASN A CA 1
ATOM 658 C C . ASN A 1 85 ? -0.399 9.120 5.124 1.00 89.00 85 ASN A C 1
ATOM 660 O O . ASN A 1 85 ? -0.482 8.530 6.202 1.00 89.00 85 ASN A O 1
ATOM 664 N N . GLU A 1 86 ? -1.435 9.226 4.295 1.00 90.31 86 GLU A N 1
ATOM 665 C CA . GLU A 1 86 ? -2.731 8.593 4.537 1.00 90.31 86 GLU A CA 1
ATOM 666 C C . GLU A 1 86 ? -2.650 7.071 4.407 1.00 90.31 86 GLU A C 1
ATOM 668 O O . GLU A 1 86 ? -3.057 6.354 5.323 1.00 90.31 86 GLU A O 1
ATOM 673 N N . LEU A 1 87 ? -2.005 6.580 3.349 1.00 87.75 87 LEU A N 1
ATOM 674 C CA . LEU A 1 87 ? -1.707 5.169 3.148 1.00 87.75 87 LEU A CA 1
ATOM 675 C C . LEU A 1 87 ? -0.982 4.579 4.358 1.00 87.75 87 LEU A C 1
ATOM 677 O O . LEU A 1 87 ? -1.388 3.545 4.879 1.00 87.75 87 LEU A O 1
ATOM 681 N N . ARG A 1 88 ? 0.044 5.266 4.871 1.00 83.50 88 ARG A N 1
ATOM 682 C CA . ARG A 1 88 ? 0.795 4.820 6.054 1.00 83.50 88 ARG A CA 1
ATOM 683 C C . ARG A 1 88 ? -0.051 4.804 7.324 1.00 83.50 88 ARG A C 1
ATOM 685 O O . ARG A 1 88 ? 0.131 3.914 8.152 1.00 83.50 88 ARG A O 1
ATOM 692 N N . LYS A 1 89 ? -0.991 5.742 7.496 1.00 87.06 89 LYS A N 1
ATOM 693 C CA . LYS A 1 89 ? -1.951 5.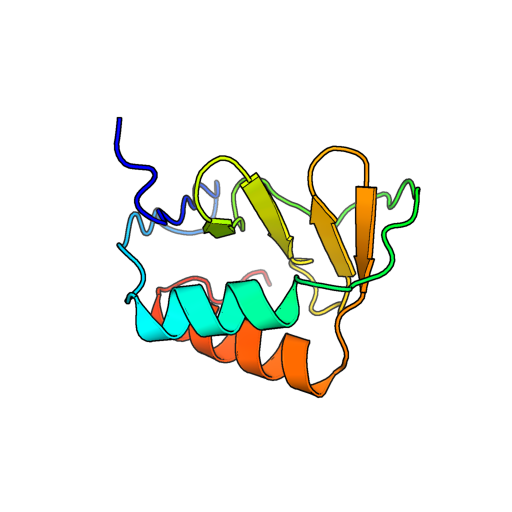700 8.617 1.00 87.06 89 LYS A CA 1
ATOM 694 C C . LYS A 1 89 ? -2.845 4.464 8.528 1.00 87.06 89 LYS A C 1
ATOM 696 O O . LYS A 1 89 ? -3.039 3.796 9.543 1.00 87.06 89 LYS A O 1
ATOM 701 N N . ILE A 1 90 ? -3.340 4.152 7.330 1.00 85.69 90 ILE A N 1
ATOM 702 C CA . ILE A 1 90 ? -4.154 2.957 7.075 1.00 85.69 90 ILE A CA 1
ATOM 703 C C . ILE A 1 90 ? -3.318 1.700 7.336 1.00 85.69 90 ILE A C 1
ATOM 705 O O . ILE A 1 90 ? -3.709 0.870 8.147 1.00 85.69 90 ILE A O 1
ATOM 709 N N . MET A 1 91 ? -2.126 1.583 6.752 1.00 79.00 91 MET A N 1
ATOM 710 C CA . MET A 1 91 ? -1.235 0.436 6.971 1.00 79.00 91 MET A CA 1
ATOM 711 C C . MET A 1 91 ? -0.928 0.221 8.459 1.00 79.00 91 MET A C 1
ATOM 713 O O . MET A 1 91 ? -1.069 -0.892 8.964 1.00 79.00 91 MET A O 1
ATOM 717 N N . LYS A 1 92 ? -0.630 1.295 9.200 1.00 81.06 92 LYS A N 1
ATOM 718 C CA . LYS A 1 92 ? -0.379 1.239 10.646 1.00 81.06 92 LYS A CA 1
ATOM 719 C C . LYS A 1 92 ? -1.597 0.767 11.448 1.00 81.06 92 LYS A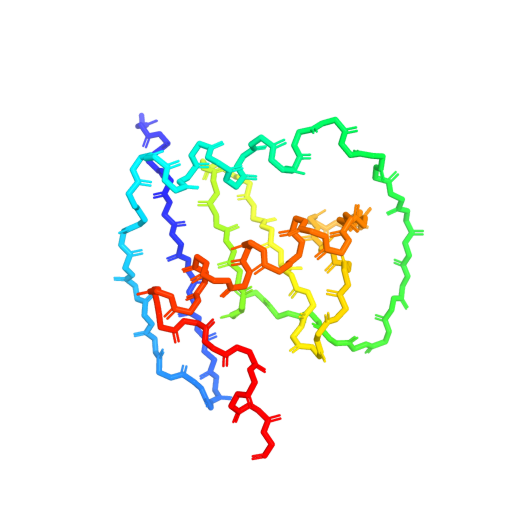 C 1
ATOM 721 O O . LYS A 1 92 ? -1.425 0.015 12.406 1.00 81.06 92 LYS A O 1
ATOM 726 N N . LYS A 1 93 ? -2.819 1.169 11.068 1.00 83.19 93 LYS A N 1
ATOM 727 C CA . LYS A 1 93 ? -4.079 0.681 11.673 1.00 83.19 93 LYS A CA 1
ATOM 728 C C . LYS A 1 93 ? -4.202 -0.842 11.563 1.00 83.19 93 LYS A C 1
ATOM 730 O O . LYS A 1 93 ? -4.741 -1.473 12.466 1.00 83.19 93 LYS A O 1
ATOM 735 N N . TYR A 1 94 ? -3.660 -1.412 10.491 1.00 77.19 94 TYR A N 1
ATOM 736 C CA . TYR A 1 94 ? -3.636 -2.845 10.211 1.00 77.19 94 TYR A CA 1
ATOM 737 C C . TYR A 1 94 ? -2.309 -3.521 10.592 1.00 77.19 94 TYR A C 1
ATOM 739 O O . TYR A 1 94 ? -2.005 -4.594 10.090 1.00 77.19 94 TYR A O 1
ATOM 747 N N . GLY A 1 95 ? -1.508 -2.911 11.473 1.00 70.50 95 GLY A N 1
ATOM 748 C CA . GLY A 1 95 ? -0.284 -3.514 12.015 1.00 70.50 95 GLY A CA 1
ATOM 749 C C . GLY A 1 95 ? 0.953 -3.438 11.113 1.00 70.50 95 GLY A C 1
ATOM 750 O O . GLY A 1 95 ? 2.040 -3.794 11.558 1.00 70.50 95 GLY A O 1
ATOM 751 N N . ALA A 1 96 ? 0.837 -2.900 9.898 1.00 64.06 96 ALA A N 1
ATOM 752 C CA . ALA A 1 96 ? 1.964 -2.656 9.005 1.00 64.06 96 ALA A CA 1
ATOM 753 C C . ALA A 1 96 ? 2.594 -1.283 9.297 1.00 64.06 96 ALA A C 1
ATOM 755 O O . ALA A 1 96 ? 2.329 -0.287 8.620 1.00 64.06 96 ALA A O 1
ATOM 756 N N . ASP A 1 97 ? 3.412 -1.214 10.352 1.00 58.09 97 ASP A N 1
ATOM 757 C CA . ASP A 1 97 ? 4.223 -0.031 10.655 1.00 58.09 97 ASP A CA 1
ATOM 758 C C . ASP A 1 97 ? 5.607 -0.157 10.008 1.00 58.09 97 ASP A C 1
ATOM 760 O O . ASP A 1 97 ? 6.530 -0.754 10.562 1.00 58.09 97 ASP A O 1
ATOM 764 N N . THR A 1 98 ? 5.770 0.447 8.832 1.00 54.62 98 THR A N 1
ATOM 765 C CA . THR A 1 98 ? 7.044 0.454 8.096 1.00 54.62 98 THR A CA 1
ATOM 766 C C . THR A 1 98 ? 8.173 1.180 8.846 1.00 54.62 98 THR A C 1
ATOM 768 O O . THR A 1 98 ? 9.321 1.107 8.427 1.00 54.62 98 THR A O 1
ATOM 771 N N . ARG A 1 99 ? 7.884 1.897 9.948 1.00 47.19 99 ARG A N 1
ATOM 772 C CA . ARG A 1 99 ? 8.892 2.606 10.762 1.00 47.19 99 ARG A CA 1
ATOM 773 C C . ARG A 1 99 ? 9.543 1.748 11.849 1.00 47.19 99 ARG A C 1
ATOM 775 O O . ARG A 1 99 ? 10.420 2.251 12.545 1.00 47.19 99 ARG A O 1
ATOM 782 N N . LYS A 1 100 ? 9.120 0.492 12.035 1.00 41.00 100 LYS A N 1
ATOM 783 C CA . LYS A 1 100 ? 9.751 -0.434 12.996 1.00 41.00 100 LYS A CA 1
ATOM 784 C C . LYS A 1 100 ? 10.963 -1.189 12.441 1.00 41.00 100 LYS A C 1
ATOM 786 O O . LYS A 1 100 ? 11.609 -1.898 13.200 1.00 41.00 100 LYS A O 1
ATOM 791 N N . ALA A 1 101 ? 11.284 -1.027 11.160 1.00 37.94 101 ALA A N 1
ATOM 792 C CA . ALA A 1 101 ? 12.503 -1.568 10.571 1.00 37.94 101 ALA A CA 1
ATOM 793 C C . ALA A 1 101 ? 13.690 -0.620 10.834 1.00 37.94 101 ALA A C 1
ATOM 795 O O . ALA A 1 101 ? 14.144 0.078 9.929 1.00 37.94 101 ALA A O 1
ATOM 796 N N . ILE A 1 102 ? 14.145 -0.551 12.089 1.00 34.22 102 ILE A N 1
ATOM 797 C CA . ILE A 1 102 ? 15.488 -0.075 12.463 1.00 34.22 102 ILE A CA 1
ATOM 798 C C . ILE A 1 102 ? 16.087 -1.106 13.411 1.00 34.22 102 ILE A C 1
ATOM 800 O O . ILE A 1 102 ? 15.399 -1.433 14.405 1.00 34.22 102 ILE A O 1
#

Organism: NCBI:txid408170

Secondary structure (DSSP, 8-state):
-----------TTS-----PPPHHHHHHHHHHHTT---B----SS---GGG-EEETTEEEEE-TTS-SEEEETTEEEE--HHHHHHHHHHHHHTT--GGG--

Radius of gyration: 12.7 Å; chains: 1; bounding box: 33×30×28 Å

pLDDT: mean 71.21, std 18.01, range [29.77, 90.88]

Foldseek 3Di:
DDQQWWAFADDPPADTLRDRADPVLLVLLVVQPPPFDKDADDDPDFWDLNQWTGGRPWIWTDGLVQAQWIDTPRIITGGDPVSSVSNQVSCVVSRRNSVPPD